Protein AF-A0AAU5D066-F1 (afdb_monomer_lite)

Structure (mmCIF, N/CA/C/O backbone):
data_AF-A0AAU5D066-F1
#
_entry.id   AF-A0AAU5D066-F1
#
loop_
_atom_site.group_PDB
_atom_site.id
_atom_site.type_symbol
_atom_site.label_atom_id
_atom_site.label_alt_id
_atom_site.label_comp_id
_atom_site.label_asym_id
_atom_site.label_entity_id
_atom_site.label_seq_id
_atom_site.pdbx_PDB_ins_code
_atom_site.Cartn_x
_atom_site.Cartn_y
_atom_site.Cartn_z
_atom_site.occupancy
_atom_site.B_iso_or_equiv
_atom_site.auth_seq_id
_atom_site.auth_comp_id
_atom_site.auth_asym_id
_atom_site.auth_atom_id
_atom_site.pdbx_PDB_model_num
ATOM 1 N N . MET A 1 1 ? -8.567 -34.741 29.261 1.00 37.69 1 MET A N 1
ATOM 2 C CA . MET A 1 1 ? -8.445 -34.291 27.858 1.00 37.69 1 MET A CA 1
ATOM 3 C C . MET A 1 1 ? -8.739 -32.804 27.837 1.00 37.69 1 MET A C 1
ATOM 5 O O . MET A 1 1 ? -9.887 -32.439 28.047 1.00 37.69 1 MET A O 1
ATOM 9 N N . SER A 1 2 ? -7.705 -31.968 27.709 1.00 43.75 2 SER A N 1
ATOM 10 C CA . SER A 1 2 ? -7.874 -30.521 27.522 1.00 43.75 2 SER A CA 1
ATOM 11 C C . SER A 1 2 ? -8.348 -30.250 26.095 1.00 43.75 2 SER A C 1
ATOM 13 O O . SER A 1 2 ? -7.763 -30.825 2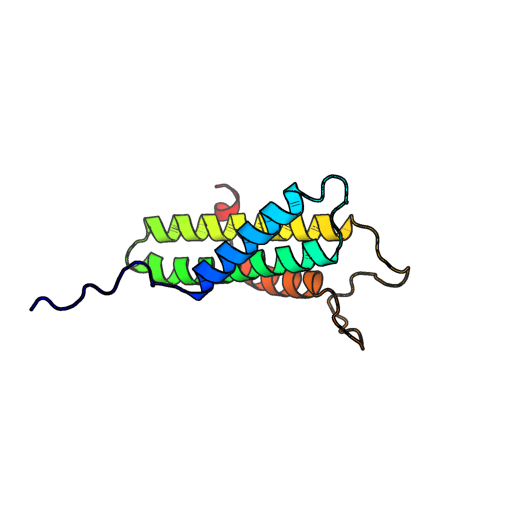5.175 1.00 43.75 2 SER A O 1
ATOM 15 N N . PRO A 1 3 ? -9.380 -29.421 25.888 1.00 56.09 3 PRO A N 1
ATOM 16 C CA . PRO A 1 3 ? -9.734 -28.946 24.564 1.00 56.09 3 PRO A CA 1
ATOM 17 C C . PRO A 1 3 ? -8.839 -27.751 24.187 1.00 56.09 3 PRO A C 1
ATOM 19 O O . PRO A 1 3 ? -8.488 -26.944 25.044 1.00 56.09 3 PRO A O 1
ATOM 22 N N . ASP A 1 4 ? -8.500 -27.664 22.903 1.00 52.06 4 ASP A N 1
ATOM 23 C CA . ASP A 1 4 ? -7.893 -26.516 22.212 1.00 52.06 4 ASP A CA 1
ATOM 24 C C . ASP A 1 4 ? -6.415 -26.178 22.463 1.00 52.06 4 ASP A C 1
ATOM 26 O O . ASP A 1 4 ? -6.054 -25.072 22.854 1.00 52.06 4 ASP A O 1
ATOM 30 N N . GLU A 1 5 ? -5.525 -27.071 22.025 1.00 49.53 5 GLU A N 1
ATOM 31 C CA . GLU A 1 5 ? -4.318 -26.631 21.308 1.00 49.53 5 GLU A CA 1
ATOM 32 C C . GLU A 1 5 ? -4.593 -26.675 19.799 1.00 49.53 5 GLU A C 1
ATOM 34 O O . GLU A 1 5 ? -4.077 -27.512 19.059 1.00 49.53 5 GLU A O 1
ATOM 39 N N . HIS A 1 6 ? -5.421 -25.752 19.306 1.00 52.94 6 HIS A N 1
ATOM 40 C CA . HIS A 1 6 ? -5.261 -25.345 17.915 1.00 52.94 6 HIS A CA 1
ATOM 41 C C . HIS A 1 6 ? -3.895 -24.660 17.826 1.00 52.94 6 HIS A C 1
ATOM 43 O O . HIS A 1 6 ? -3.671 -23.692 18.560 1.00 52.94 6 HIS A O 1
ATOM 49 N N . PRO A 1 7 ? -2.955 -25.118 16.979 1.00 50.47 7 PRO A N 1
ATOM 50 C CA . PRO A 1 7 ? -1.688 -24.429 16.859 1.00 50.47 7 PRO A CA 1
ATOM 51 C C . PRO A 1 7 ? -1.993 -23.001 16.393 1.00 50.47 7 PRO A C 1
ATOM 53 O O . PRO A 1 7 ? -2.419 -22.774 15.262 1.00 50.47 7 PRO A O 1
ATOM 56 N N . VAL A 1 8 ? -1.736 -22.020 17.264 1.00 56.62 8 VAL A N 1
ATOM 57 C CA . VAL A 1 8 ? -1.745 -20.572 16.959 1.00 56.62 8 VAL A CA 1
ATOM 58 C C . VAL A 1 8 ? -0.954 -20.282 15.670 1.00 56.62 8 VAL A C 1
ATOM 60 O O . VAL A 1 8 ? -1.216 -19.319 14.951 1.00 56.62 8 VAL A O 1
ATOM 63 N N . GLY A 1 9 ? -0.031 -21.188 15.333 1.00 54.41 9 GLY A N 1
ATOM 64 C CA . GLY A 1 9 ? 0.694 -21.274 14.078 1.00 54.41 9 GLY A CA 1
ATOM 65 C C . GLY A 1 9 ? -0.136 -21.456 12.804 1.00 54.41 9 GLY A C 1
ATOM 66 O O . GLY A 1 9 ? 0.495 -21.478 11.756 1.00 54.41 9 GLY A O 1
ATOM 67 N N . ASP A 1 10 ? -1.476 -21.524 12.821 1.00 65.94 10 ASP A N 1
ATOM 68 C CA . ASP A 1 10 ? -2.302 -21.545 11.594 1.00 65.94 10 ASP A CA 1
ATOM 69 C C . ASP A 1 10 ? -3.393 -20.465 11.484 1.00 65.94 10 ASP A C 1
ATOM 71 O O . ASP A 1 10 ? -4.182 -20.446 10.540 1.00 65.94 10 ASP A O 1
ATOM 75 N N . ALA A 1 11 ? -3.399 -19.477 12.380 1.00 73.62 11 ALA A N 1
ATOM 76 C CA . ALA A 1 11 ? -4.220 -18.292 12.164 1.00 73.62 11 ALA A CA 1
ATOM 77 C C . ALA A 1 11 ? -3.689 -17.517 10.936 1.00 73.62 11 ALA A C 1
ATOM 79 O O . ALA A 1 11 ? -2.531 -17.097 10.898 1.00 73.62 11 ALA A O 1
ATOM 80 N N . HIS A 1 12 ? -4.543 -17.315 9.928 1.00 88.69 12 HIS A N 1
ATOM 81 C CA . HIS A 1 12 ? -4.287 -16.514 8.715 1.00 88.69 12 HIS A CA 1
ATOM 82 C C . HIS A 1 12 ? -3.337 -17.138 7.660 1.00 88.69 12 HIS A C 1
ATOM 84 O O . HIS A 1 12 ? -2.344 -16.508 7.265 1.00 88.69 12 HIS A O 1
ATOM 90 N N . PRO A 1 13 ? -3.661 -18.323 7.105 1.00 92.06 13 PRO A N 1
ATOM 91 C CA . PRO A 1 13 ? -2.810 -19.020 6.132 1.00 92.06 13 PRO A CA 1
ATOM 92 C C . PRO A 1 13 ? -2.510 -18.179 4.879 1.00 92.06 13 PRO A C 1
ATOM 94 O O . PRO A 1 13 ? -1.381 -18.174 4.389 1.00 92.06 13 PRO A O 1
ATOM 97 N N . TYR A 1 14 ? -3.472 -17.381 4.403 1.00 92.06 14 TYR A N 1
ATOM 98 C CA . TYR A 1 14 ? -3.280 -16.520 3.230 1.00 92.06 14 TYR A CA 1
ATOM 99 C C . TYR A 1 14 ? -2.335 -15.334 3.481 1.00 92.06 14 TYR A C 1
ATOM 101 O O . TYR A 1 14 ? -1.549 -14.991 2.599 1.00 92.06 14 TYR A O 1
ATOM 109 N N . LEU A 1 15 ? -2.330 -14.741 4.684 1.00 92.81 15 LEU A N 1
ATOM 110 C CA . LEU A 1 15 ? -1.362 -13.685 5.029 1.00 92.81 15 LEU A CA 1
ATOM 111 C C . LEU A 1 15 ? 0.060 -14.245 5.115 1.00 92.81 15 LEU A C 1
ATOM 113 O O . LEU A 1 15 ? 1.022 -13.609 4.673 1.00 92.81 15 LEU A O 1
ATOM 117 N N . ARG A 1 16 ? 0.196 -15.469 5.635 1.00 91.75 16 ARG A N 1
ATOM 118 C CA . ARG A 1 16 ? 1.475 -16.183 5.662 1.00 91.75 16 ARG A CA 1
ATOM 119 C C . ARG A 1 16 ? 1.965 -16.498 4.254 1.00 91.75 16 ARG A C 1
ATOM 121 O O . ARG A 1 16 ? 3.132 -16.245 3.962 1.00 91.75 16 ARG A O 1
ATOM 128 N N . ALA A 1 17 ? 1.085 -16.993 3.386 1.00 93.75 17 ALA A N 1
ATOM 129 C CA . ALA A 1 17 ? 1.411 -17.276 1.993 1.00 93.75 17 ALA A CA 1
ATOM 130 C C . ALA A 1 17 ? 1.863 -16.008 1.246 1.00 93.75 17 ALA A C 1
ATOM 132 O O . ALA A 1 17 ? 2.919 -16.023 0.614 1.00 93.75 17 ALA A O 1
ATOM 133 N N . ALA A 1 18 ? 1.144 -14.889 1.398 1.00 93.56 18 ALA A N 1
ATOM 134 C CA . ALA A 1 18 ? 1.540 -13.601 0.823 1.00 93.56 18 ALA A CA 1
ATOM 135 C C . ALA A 1 18 ? 2.925 -13.148 1.325 1.00 93.56 18 ALA A C 1
ATOM 137 O O . ALA A 1 18 ? 3.795 -12.783 0.533 1.00 93.56 18 ALA A O 1
ATOM 138 N N . THR A 1 19 ? 3.174 -13.259 2.635 1.00 94.50 19 THR A N 1
ATOM 139 C CA . THR A 1 19 ? 4.479 -12.939 3.242 1.00 94.50 19 THR A CA 1
ATOM 140 C C . THR A 1 19 ? 5.598 -13.840 2.707 1.00 94.50 19 THR A C 1
ATOM 142 O O . THR A 1 19 ? 6.710 -13.373 2.453 1.00 94.50 19 THR A O 1
ATOM 145 N N . ALA A 1 20 ? 5.325 -15.134 2.520 1.00 95.31 20 ALA A N 1
ATOM 146 C CA . ALA A 1 20 ? 6.280 -16.080 1.951 1.00 95.31 20 ALA A CA 1
ATOM 147 C C . ALA A 1 20 ? 6.607 -15.749 0.485 1.00 95.31 20 ALA A C 1
ATOM 149 O O . ALA A 1 20 ? 7.783 -15.765 0.115 1.00 95.31 20 ALA A O 1
ATOM 150 N N . GLY A 1 21 ? 5.596 -15.385 -0.313 1.00 94.69 21 GLY A N 1
ATOM 151 C CA . GLY A 1 21 ? 5.758 -14.930 -1.695 1.00 94.69 21 GLY A CA 1
ATOM 152 C C . GLY A 1 21 ? 6.640 -13.685 -1.795 1.00 94.69 21 GLY A C 1
ATOM 153 O O . GLY A 1 21 ? 7.626 -13.696 -2.532 1.00 94.69 21 GLY A O 1
ATOM 154 N N . LEU A 1 22 ? 6.370 -12.664 -0.972 1.00 94.50 22 LEU A N 1
ATOM 155 C CA . LEU A 1 22 ? 7.199 -11.454 -0.900 1.00 94.50 22 LEU A CA 1
ATOM 156 C C . LEU A 1 22 ? 8.654 -11.787 -0.542 1.00 94.50 22 LEU A C 1
ATOM 158 O O . LEU A 1 22 ? 9.566 -11.386 -1.257 1.00 94.50 22 LEU A O 1
ATOM 162 N N . ARG A 1 23 ? 8.887 -12.592 0.505 1.00 95.12 23 ARG A N 1
ATOM 163 C CA . ARG A 1 23 ? 10.246 -13.013 0.906 1.00 95.12 23 ARG A CA 1
ATOM 164 C C . ARG A 1 23 ? 10.976 -13.772 -0.198 1.00 95.12 23 ARG A C 1
ATOM 166 O O . ARG A 1 23 ? 12.182 -13.606 -0.374 1.00 95.12 23 ARG A O 1
ATOM 173 N N . HIS A 1 24 ? 10.276 -14.654 -0.906 1.00 94.69 24 HIS A N 1
ATOM 174 C CA . HIS A 1 24 ? 10.856 -15.386 -2.024 1.00 94.69 24 HIS A CA 1
ATOM 175 C C . HIS A 1 24 ? 11.253 -14.436 -3.159 1.00 94.69 24 HIS A C 1
ATOM 177 O O . HIS A 1 24 ? 12.397 -14.488 -3.609 1.00 94.69 24 HIS A O 1
ATOM 183 N N . HIS A 1 25 ? 10.368 -13.510 -3.533 1.00 92.50 25 HIS A N 1
ATOM 184 C CA . HIS A 1 25 ? 10.641 -12.513 -4.567 1.00 92.50 25 HIS A CA 1
ATOM 185 C C . HIS A 1 25 ? 11.798 -11.575 -4.195 1.00 92.50 25 HIS A C 1
ATOM 187 O O . HIS A 1 25 ? 12.701 -11.373 -5.002 1.00 92.50 25 HIS A O 1
ATOM 193 N N . THR A 1 26 ? 11.859 -11.087 -2.951 1.00 92.06 26 THR A N 1
ATOM 194 C CA . THR A 1 26 ? 12.985 -10.272 -2.455 1.00 92.06 26 THR A CA 1
ATOM 195 C C . THR A 1 26 ? 14.325 -11.002 -2.576 1.00 92.06 26 THR A C 1
ATOM 197 O O . THR A 1 26 ? 15.319 -10.395 -2.972 1.00 92.06 26 THR A O 1
ATOM 200 N N . ARG A 1 27 ? 14.366 -12.312 -2.292 1.00 92.50 27 ARG A N 1
ATOM 201 C CA . ARG A 1 27 ? 15.586 -13.119 -2.477 1.00 92.50 27 ARG A CA 1
ATOM 202 C C . ARG A 1 27 ? 15.979 -13.239 -3.948 1.00 92.50 27 ARG A C 1
ATOM 204 O O . ARG A 1 27 ? 17.156 -13.102 -4.257 1.00 92.50 27 ARG A O 1
ATOM 211 N N . ILE A 1 28 ? 15.015 -13.444 -4.848 1.00 90.19 28 ILE A N 1
ATOM 212 C CA . ILE A 1 28 ? 15.282 -13.471 -6.295 1.00 90.19 28 ILE A CA 1
ATOM 213 C C . ILE A 1 28 ? 15.848 -12.124 -6.760 1.00 90.19 28 ILE A C 1
ATOM 215 O O . ILE A 1 28 ? 16.838 -12.103 -7.489 1.00 90.19 28 ILE A O 1
ATOM 219 N N . LEU A 1 29 ? 15.278 -11.003 -6.307 1.00 88.44 29 LEU A N 1
ATOM 220 C CA . LEU A 1 29 ? 15.780 -9.669 -6.653 1.00 88.44 29 LEU A CA 1
ATOM 221 C C . LEU A 1 29 ? 17.233 -9.462 -6.219 1.00 88.44 29 LEU A C 1
ATOM 223 O O . LEU A 1 29 ? 18.022 -8.953 -7.008 1.00 88.44 29 LEU A O 1
ATOM 227 N N . ALA A 1 30 ? 17.611 -9.927 -5.025 1.00 85.19 30 ALA A N 1
ATOM 228 C CA . ALA A 1 30 ? 18.994 -9.847 -4.552 1.00 85.19 30 ALA A CA 1
ATOM 229 C C . ALA A 1 30 ? 19.986 -10.599 -5.463 1.00 85.19 30 ALA A C 1
ATOM 231 O O . ALA A 1 30 ? 21.141 -10.200 -5.577 1.00 85.19 30 ALA A O 1
ATOM 232 N N . THR A 1 31 ? 19.535 -11.663 -6.137 1.00 84.81 31 THR A N 1
ATOM 233 C CA . THR A 1 31 ? 20.364 -12.442 -7.076 1.00 84.81 31 THR A CA 1
ATOM 234 C C . THR A 1 31 ? 20.398 -11.877 -8.500 1.00 84.81 31 THR A C 1
ATOM 236 O O . THR A 1 31 ? 21.313 -12.194 -9.253 1.00 84.81 31 THR A O 1
ATOM 239 N N . ARG A 1 32 ? 19.442 -11.018 -8.881 1.00 79.56 32 ARG A N 1
ATOM 240 C CA . ARG A 1 32 ? 19.337 -10.395 -10.218 1.00 79.56 32 ARG A CA 1
ATOM 241 C C . ARG A 1 32 ? 20.022 -9.024 -10.284 1.00 79.56 32 ARG A C 1
ATOM 243 O O . ARG A 1 32 ? 19.494 -8.089 -10.885 1.00 79.56 32 ARG A O 1
ATOM 250 N N . ALA A 1 33 ? 21.174 -8.887 -9.628 1.00 68.00 33 ALA A N 1
ATOM 251 C CA . ALA A 1 33 ? 21.877 -7.613 -9.506 1.00 68.00 33 ALA A CA 1
ATOM 252 C C . ALA A 1 33 ? 22.079 -6.938 -10.880 1.00 68.00 33 ALA A C 1
ATOM 254 O O . ALA A 1 33 ? 22.627 -7.539 -11.800 1.00 68.00 33 ALA A O 1
ATOM 255 N N . GLY A 1 34 ? 21.630 -5.683 -11.002 1.00 69.50 34 GLY A N 1
ATOM 256 C CA . GLY A 1 34 ? 21.867 -4.831 -12.175 1.00 69.50 34 GLY A CA 1
ATOM 257 C C . GLY A 1 34 ? 20.668 -4.589 -13.096 1.00 69.50 34 GLY A C 1
ATOM 258 O O . GLY A 1 34 ? 20.762 -3.724 -13.964 1.00 69.50 34 GLY A O 1
ATOM 259 N N . GLN A 1 35 ? 19.538 -5.281 -12.915 1.00 74.25 35 GLN A N 1
ATOM 260 C CA . GLN A 1 35 ? 18.351 -5.053 -13.746 1.00 74.25 35 GLN A CA 1
ATOM 261 C C . GLN A 1 35 ? 17.438 -3.979 -13.118 1.00 74.25 35 GLN A C 1
ATOM 263 O O . GLN A 1 35 ? 16.998 -4.158 -11.979 1.00 74.25 35 GLN A O 1
ATOM 268 N N . PRO A 1 36 ? 17.162 -2.853 -13.806 1.00 79.00 36 PRO A N 1
ATOM 269 C CA . PRO A 1 36 ? 16.288 -1.811 -13.276 1.00 79.00 36 PRO A CA 1
ATOM 270 C C . PRO A 1 36 ? 14.850 -2.321 -13.125 1.00 79.00 36 PRO A C 1
ATOM 272 O O . PRO A 1 36 ? 14.386 -3.158 -13.899 1.00 79.00 36 PRO A O 1
ATOM 275 N N . THR A 1 37 ? 14.137 -1.806 -12.122 1.00 84.62 37 THR A N 1
ATOM 276 C CA . THR A 1 37 ? 12.715 -2.102 -11.906 1.00 84.62 37 THR A CA 1
ATOM 277 C C . THR A 1 37 ? 11.885 -1.660 -13.111 1.00 84.62 37 THR A C 1
ATOM 279 O O . THR A 1 37 ? 12.096 -0.571 -13.643 1.00 84.62 37 THR A O 1
ATOM 282 N N . ASP A 1 38 ? 10.913 -2.480 -13.510 1.00 86.94 38 ASP A N 1
ATOM 283 C CA . ASP A 1 38 ? 9.971 -2.165 -14.580 1.00 86.94 38 ASP A CA 1
ATOM 284 C C . ASP A 1 38 ? 8.588 -1.746 -14.046 1.00 86.94 38 ASP A C 1
ATOM 286 O O . ASP A 1 38 ? 8.260 -1.852 -12.858 1.00 86.94 38 ASP A O 1
ATOM 290 N N . ARG A 1 39 ? 7.751 -1.247 -14.960 1.00 89.88 39 ARG A N 1
ATOM 291 C CA . ARG A 1 39 ? 6.383 -0.810 -14.657 1.00 89.88 39 ARG A CA 1
ATOM 292 C C . ARG A 1 39 ? 5.491 -1.944 -14.132 1.00 89.88 39 ARG A C 1
ATOM 294 O O . ARG A 1 39 ? 4.635 -1.688 -13.289 1.00 89.88 39 ARG A O 1
ATOM 301 N N . HIS A 1 40 ? 5.691 -3.184 -14.583 1.00 88.88 40 HIS A N 1
ATOM 302 C CA . HIS A 1 40 ? 4.891 -4.336 -14.149 1.00 88.88 40 HIS A CA 1
ATOM 303 C C . HIS A 1 40 ? 5.160 -4.691 -12.682 1.00 88.88 40 HIS A C 1
ATOM 305 O O . HIS A 1 40 ? 4.247 -4.994 -11.908 1.00 88.88 40 HIS A O 1
ATOM 311 N N . HIS A 1 41 ? 6.423 -4.610 -12.276 1.00 91.19 41 HIS A N 1
ATOM 312 C CA . HIS A 1 41 ? 6.837 -4.851 -10.908 1.00 91.19 41 HIS A CA 1
ATOM 313 C C . HIS A 1 41 ? 6.251 -3.796 -9.959 1.00 91.19 41 HIS A C 1
ATOM 315 O O . HIS A 1 41 ? 5.728 -4.159 -8.903 1.00 91.19 41 HIS A O 1
ATOM 321 N N . LEU A 1 42 ? 6.248 -2.515 -10.350 1.00 93.81 42 LEU A N 1
ATOM 322 C CA . LEU A 1 42 ? 5.604 -1.460 -9.557 1.00 93.81 42 LEU A CA 1
ATOM 323 C C . LEU A 1 42 ? 4.074 -1.594 -9.508 1.00 93.81 42 LEU A C 1
ATOM 325 O O . LEU A 1 42 ? 3.497 -1.368 -8.446 1.00 93.81 42 LEU A O 1
ATOM 329 N N . ASP A 1 43 ? 3.413 -2.025 -10.591 1.00 93.12 43 ASP A N 1
ATOM 330 C CA . ASP A 1 43 ? 1.968 -2.309 -10.565 1.00 93.12 43 ASP A CA 1
ATOM 331 C C . ASP A 1 43 ? 1.627 -3.441 -9.583 1.00 93.12 43 ASP A C 1
ATOM 333 O O . ASP A 1 43 ? 0.736 -3.296 -8.741 1.00 93.12 43 ASP A O 1
ATOM 337 N N . THR A 1 44 ? 2.390 -4.537 -9.624 1.00 93.56 44 THR A N 1
ATOM 338 C CA . THR A 1 44 ? 2.216 -5.677 -8.707 1.00 93.56 44 THR A CA 1
ATOM 339 C C . THR A 1 44 ? 2.456 -5.264 -7.252 1.00 93.56 44 THR A C 1
ATOM 341 O O . THR A 1 44 ? 1.664 -5.592 -6.367 1.00 93.56 44 THR A O 1
ATOM 344 N N . LEU A 1 45 ? 3.523 -4.503 -6.985 1.00 95.12 45 LEU A N 1
ATOM 345 C CA . LEU A 1 45 ? 3.820 -4.015 -5.638 1.00 95.12 45 LEU A CA 1
ATOM 346 C C . LEU A 1 45 ? 2.720 -3.076 -5.127 1.00 95.12 45 LEU A C 1
ATOM 348 O O . LEU A 1 45 ? 2.272 -3.215 -3.988 1.00 95.12 45 LEU A O 1
ATOM 352 N N . HIS A 1 46 ? 2.237 -2.160 -5.968 1.00 96.88 46 HIS A N 1
ATOM 353 C CA . HIS A 1 46 ? 1.131 -1.281 -5.606 1.00 96.88 46 HIS A CA 1
ATOM 354 C C . HIS A 1 46 ? -0.144 -2.069 -5.286 1.00 96.88 46 HIS A C 1
ATOM 356 O O . HIS A 1 46 ? -0.877 -1.669 -4.385 1.00 96.88 46 HIS A O 1
ATOM 362 N N . ALA A 1 47 ? -0.424 -3.180 -5.981 1.00 95.31 47 ALA A N 1
ATOM 363 C CA . ALA A 1 47 ? -1.568 -4.040 -5.665 1.00 95.31 47 ALA A CA 1
ATOM 364 C C . ALA A 1 47 ? -1.492 -4.540 -4.215 1.00 95.31 47 ALA A C 1
ATOM 366 O O . ALA A 1 47 ? -2.419 -4.313 -3.434 1.00 95.31 47 ALA A O 1
ATOM 367 N N . HIS A 1 48 ? -0.337 -5.091 -3.823 1.00 96.19 48 HIS A N 1
ATOM 368 C CA . HIS A 1 48 ? -0.090 -5.539 -2.451 1.00 96.19 48 HIS A CA 1
ATOM 369 C C . HIS A 1 48 ? -0.246 -4.416 -1.422 1.00 96.19 48 HIS A C 1
ATOM 371 O O . HIS A 1 48 ? -0.879 -4.623 -0.386 1.00 96.19 48 HIS A O 1
ATOM 377 N N . LEU A 1 49 ? 0.299 -3.228 -1.699 1.00 96.94 49 LEU A N 1
ATOM 378 C CA . LEU A 1 49 ? 0.186 -2.085 -0.790 1.00 96.94 49 LEU A CA 1
ATOM 379 C C . LEU A 1 49 ? -1.274 -1.651 -0.611 1.00 96.94 49 LEU A C 1
ATOM 381 O O . LEU A 1 49 ? -1.706 -1.425 0.519 1.00 96.94 49 LEU A O 1
ATOM 385 N N . THR A 1 50 ? -2.061 -1.598 -1.689 1.00 95.94 50 THR A N 1
ATOM 386 C CA . THR A 1 50 ? -3.483 -1.232 -1.597 1.00 95.94 50 THR A CA 1
ATOM 387 C C . THR A 1 50 ? -4.343 -2.290 -0.910 1.00 95.94 50 THR A C 1
ATOM 389 O O . THR A 1 50 ? -5.277 -1.932 -0.191 1.00 95.94 50 THR A O 1
ATOM 392 N N . ASP A 1 51 ? -4.028 -3.577 -1.062 1.00 96.00 51 ASP A N 1
ATOM 393 C CA . ASP A 1 51 ? -4.744 -4.644 -0.355 1.00 96.00 51 ASP A CA 1
ATOM 394 C C . ASP A 1 51 ? -4.417 -4.642 1.142 1.00 96.00 51 ASP A C 1
ATOM 396 O O . ASP A 1 51 ? -5.322 -4.721 1.977 1.00 96.00 51 ASP A O 1
ATOM 400 N N . LEU A 1 52 ? -3.142 -4.455 1.499 1.00 95.94 52 LEU A N 1
ATOM 401 C CA . LEU A 1 52 ? -2.722 -4.284 2.892 1.00 95.94 52 LEU A CA 1
ATOM 402 C C . LEU A 1 52 ? -3.327 -3.018 3.518 1.00 95.94 52 LEU A C 1
ATOM 404 O O . LEU A 1 52 ? -3.728 -3.045 4.680 1.00 95.94 52 LEU A O 1
ATOM 408 N N . HIS A 1 53 ? -3.460 -1.935 2.749 1.00 95.56 53 HIS A N 1
ATOM 409 C CA . HIS A 1 53 ? -4.133 -0.712 3.186 1.00 95.56 53 HIS A CA 1
ATOM 410 C C . HIS A 1 53 ? -5.590 -1.002 3.548 1.00 95.56 53 HIS A C 1
ATOM 412 O O . HIS A 1 53 ? -6.022 -0.715 4.662 1.00 95.56 53 HIS A O 1
ATOM 418 N N . ARG A 1 54 ? -6.337 -1.681 2.672 1.00 94.56 54 ARG A N 1
ATOM 419 C CA . ARG A 1 54 ? -7.727 -2.080 2.961 1.00 94.56 54 ARG A CA 1
ATOM 420 C C . ARG A 1 54 ? -7.833 -3.021 4.163 1.00 94.56 54 ARG A C 1
ATOM 422 O O . ARG A 1 54 ? -8.795 -2.924 4.922 1.00 94.56 54 ARG A O 1
ATOM 429 N N . LEU A 1 55 ? -6.869 -3.923 4.344 1.00 95.69 55 LEU A N 1
ATOM 430 C CA . LEU A 1 55 ? -6.824 -4.806 5.509 1.00 95.69 55 LEU A CA 1
ATOM 431 C C . LEU A 1 55 ? -6.632 -4.012 6.809 1.00 95.69 55 LEU A C 1
ATOM 433 O O . LEU A 1 55 ? -7.370 -4.240 7.767 1.00 95.69 55 LEU A O 1
ATOM 437 N N . LEU A 1 56 ? -5.679 -3.075 6.843 1.00 95.31 56 LEU A N 1
ATOM 438 C CA . LEU A 1 56 ? -5.414 -2.248 8.025 1.00 95.31 56 LEU A CA 1
ATOM 439 C C . LEU A 1 56 ? -6.611 -1.379 8.409 1.00 95.31 56 LEU A C 1
ATOM 441 O O . LEU A 1 56 ? -6.907 -1.282 9.596 1.00 95.31 56 LEU A O 1
ATOM 445 N N . ASP A 1 57 ? -7.329 -0.821 7.430 1.00 94.06 57 ASP A N 1
ATOM 446 C CA . ASP A 1 57 ? -8.573 -0.073 7.659 1.00 94.06 57 ASP A CA 1
ATOM 447 C C . ASP A 1 57 ? -9.591 -0.925 8.433 1.00 94.06 57 ASP A C 1
ATOM 449 O O . ASP A 1 57 ? -10.078 -0.551 9.497 1.00 94.06 57 ASP A O 1
ATOM 453 N N . GLN A 1 58 ? -9.843 -2.147 7.954 1.00 95.38 58 GLN A N 1
ATOM 454 C CA . GLN A 1 58 ? -10.782 -3.056 8.610 1.00 95.38 58 GLN A CA 1
ATOM 455 C C . GLN A 1 58 ? -10.313 -3.493 10.001 1.00 95.38 58 GLN A C 1
ATOM 457 O O . GLN A 1 58 ? -11.134 -3.658 10.905 1.00 95.38 58 GLN A O 1
ATOM 462 N N . LEU A 1 59 ? -9.009 -3.718 10.184 1.00 95.81 59 LEU A N 1
ATOM 463 C CA . LEU A 1 59 ? -8.453 -4.072 11.489 1.00 95.81 59 LEU A CA 1
ATOM 464 C C . LEU A 1 59 ? -8.555 -2.905 12.473 1.00 95.81 59 LEU A C 1
ATOM 466 O O . LEU A 1 59 ? -8.889 -3.139 13.635 1.00 95.81 59 LEU A O 1
ATOM 470 N N . ALA A 1 60 ? -8.315 -1.671 12.025 1.00 94.56 60 ALA A N 1
ATOM 471 C CA . ALA A 1 60 ? -8.465 -0.477 12.847 1.00 94.56 60 ALA A CA 1
ATOM 472 C C . ALA A 1 60 ? -9.910 -0.338 13.342 1.00 94.56 60 ALA A C 1
ATOM 474 O O . ALA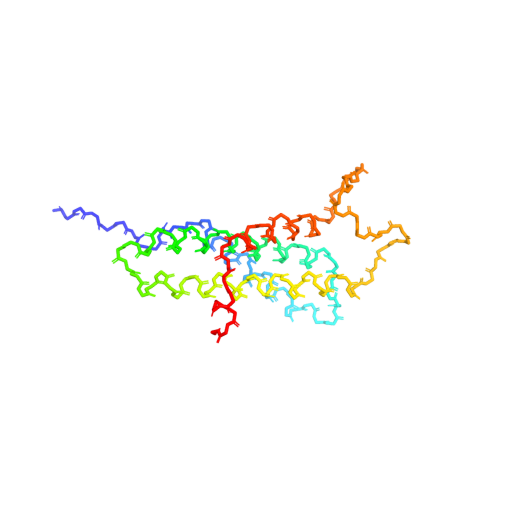 A 1 60 ? -10.118 -0.208 14.551 1.00 94.56 60 ALA A O 1
ATOM 475 N N . GLU A 1 61 ? -10.897 -0.473 12.450 1.00 94.38 61 GLU A N 1
ATOM 476 C CA . GLU A 1 61 ? -12.311 -0.345 12.827 1.00 94.38 61 GLU A CA 1
ATOM 477 C C . GLU A 1 61 ? -12.797 -1.455 13.756 1.00 94.38 61 GLU A C 1
ATOM 479 O O . GLU A 1 61 ? -13.550 -1.190 14.691 1.00 94.38 61 GLU A O 1
ATOM 484 N N . ARG A 1 62 ? -12.330 -2.694 13.567 1.00 96.50 62 ARG A N 1
ATOM 485 C CA . ARG A 1 62 ? -12.672 -3.800 14.478 1.00 96.50 62 ARG A CA 1
ATOM 486 C C . ARG A 1 62 ? -11.985 -3.675 15.838 1.00 96.50 62 ARG A C 1
ATOM 488 O O . ARG A 1 62 ? -12.548 -4.081 16.844 1.00 96.50 62 ARG A O 1
ATOM 495 N N . THR A 1 63 ? -10.771 -3.126 15.878 1.00 95.94 63 THR A N 1
ATOM 496 C CA . THR A 1 63 ? -9.965 -3.057 17.108 1.00 95.94 63 THR A CA 1
ATOM 497 C C . THR A 1 63 ? -10.345 -1.865 17.981 1.00 95.94 63 THR A C 1
ATOM 499 O O . THR A 1 63 ? -10.288 -1.956 19.205 1.00 95.94 63 THR A O 1
ATOM 502 N N . ARG A 1 64 ? -10.717 -0.731 17.378 1.00 93.25 64 ARG A N 1
ATOM 503 C CA . ARG A 1 64 ? -10.903 0.542 18.088 1.00 93.25 64 ARG A CA 1
ATOM 504 C C . ARG A 1 64 ? -11.962 0.516 19.204 1.00 93.25 64 ARG A C 1
ATOM 506 O O . ARG 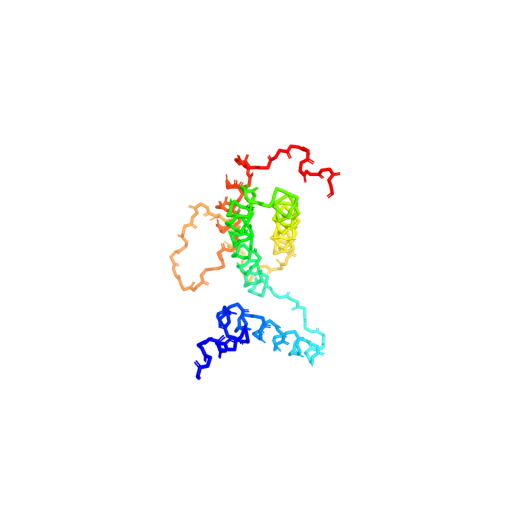A 1 64 ? -11.662 1.122 20.233 1.00 93.25 64 ARG A O 1
ATOM 513 N N . PRO A 1 65 ? -13.136 -0.139 19.068 1.00 95.88 65 PRO A N 1
ATOM 514 C CA . PRO A 1 65 ? -14.155 -0.144 20.122 1.00 95.88 65 PRO A CA 1
ATOM 515 C C . PRO A 1 65 ? -13.664 -0.766 21.433 1.00 95.88 65 PRO A C 1
ATOM 517 O O . PRO A 1 65 ? -13.911 -0.221 22.504 1.00 95.88 65 PRO A O 1
ATOM 520 N N . GLU A 1 66 ? -12.924 -1.873 21.347 1.00 96.94 66 GLU A N 1
ATOM 521 C CA . GLU A 1 66 ? -12.422 -2.601 22.519 1.00 96.94 66 GLU A CA 1
ATOM 522 C C . GLU A 1 66 ? -11.033 -2.124 22.959 1.00 96.94 66 GLU A C 1
ATOM 524 O O . GLU A 1 66 ? -10.695 -2.152 24.142 1.00 96.94 66 GLU A O 1
ATOM 529 N N . ARG A 1 67 ? -10.198 -1.692 22.006 1.00 96.56 67 ARG A N 1
ATOM 530 C CA . ARG A 1 67 ? -8.800 -1.294 22.232 1.00 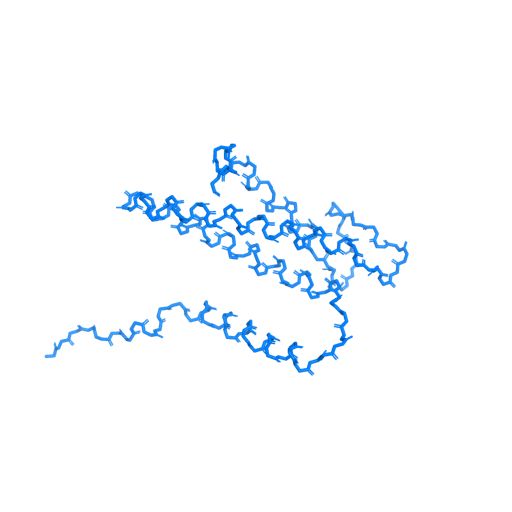96.56 67 ARG A CA 1
ATOM 531 C C . ARG A 1 67 ? -8.480 0.018 21.503 1.00 96.56 67 ARG A C 1
ATOM 533 O O . ARG A 1 67 ? -7.779 0.012 20.485 1.00 96.56 67 ARG A O 1
ATOM 540 N N . PRO A 1 68 ? -8.923 1.176 22.031 1.00 93.75 68 PRO A N 1
ATOM 541 C CA . PRO A 1 68 ? -8.815 2.458 21.332 1.00 93.75 68 PRO A CA 1
ATOM 542 C C . PRO A 1 68 ? -7.382 2.878 20.989 1.00 93.75 68 PRO A C 1
ATOM 544 O O . PRO A 1 68 ? -7.143 3.427 19.916 1.00 93.75 68 PRO A O 1
ATOM 547 N N . ALA A 1 69 ? -6.417 2.621 21.878 1.00 94.88 69 ALA A N 1
ATOM 548 C CA . ALA A 1 69 ? -5.012 2.952 21.633 1.00 94.88 69 ALA A CA 1
ATOM 549 C C . ALA A 1 69 ? -4.422 2.127 20.478 1.00 94.88 69 ALA A C 1
ATOM 551 O O . ALA A 1 69 ? -3.809 2.687 19.572 1.00 94.88 69 ALA A O 1
ATOM 552 N N . SER A 1 70 ? -4.678 0.816 20.459 1.00 96.38 70 SER A N 1
ATOM 553 C CA . SER A 1 70 ? -4.274 -0.061 19.356 1.00 96.38 70 SER A CA 1
ATOM 554 C C . SER A 1 70 ? -4.951 0.342 18.044 1.00 96.38 70 SER A C 1
ATOM 556 O O . SER A 1 70 ? -4.280 0.436 17.021 1.00 96.38 70 SER A O 1
ATOM 558 N N . GLY A 1 71 ? -6.249 0.664 18.080 1.00 94.94 71 GLY A N 1
ATOM 559 C CA . GLY A 1 71 ? -6.984 1.167 16.916 1.00 94.94 71 GLY A CA 1
ATOM 560 C C . GLY A 1 71 ? -6.376 2.444 16.325 1.00 94.94 71 GLY A C 1
ATOM 561 O O . GLY A 1 71 ? -6.255 2.550 15.107 1.00 94.94 71 GLY A O 1
ATOM 562 N N . ARG A 1 72 ? -5.910 3.381 17.166 1.00 93.25 72 ARG A N 1
ATOM 563 C CA . ARG A 1 72 ? -5.197 4.586 16.701 1.00 93.25 72 ARG A CA 1
ATOM 564 C C . ARG A 1 72 ? -3.883 4.251 16.000 1.00 93.25 72 ARG A C 1
ATOM 566 O O . ARG A 1 72 ? -3.645 4.763 14.915 1.00 93.25 72 ARG A O 1
ATOM 573 N N . HIS A 1 73 ? -3.066 3.358 16.560 1.00 95.81 73 HIS A N 1
ATOM 574 C CA . HIS A 1 73 ? -1.829 2.934 15.895 1.00 95.81 73 HIS A CA 1
ATOM 575 C C . HIS A 1 73 ? -2.089 2.241 14.551 1.00 95.81 73 HIS A C 1
ATOM 577 O O . HIS A 1 73 ? -1.342 2.464 13.599 1.00 95.81 73 HIS A O 1
ATOM 583 N N . LEU A 1 74 ? -3.156 1.442 14.444 1.00 96.12 74 LEU A N 1
ATOM 584 C CA . LEU A 1 74 ? -3.563 0.830 13.176 1.00 96.12 74 LEU A CA 1
ATOM 585 C C . LEU A 1 74 ? -4.020 1.879 12.152 1.00 96.12 74 LEU A C 1
ATOM 587 O O . LEU A 1 74 ? -3.646 1.779 10.986 1.00 96.12 74 LEU A O 1
ATOM 591 N N . ALA A 1 75 ? -4.747 2.915 12.581 1.00 92.06 75 ALA A N 1
ATOM 592 C CA . ALA A 1 75 ? -5.112 4.041 11.719 1.00 92.06 75 ALA A CA 1
ATOM 593 C C . ALA A 1 75 ? -3.875 4.827 11.238 1.00 92.06 75 ALA A C 1
ATOM 595 O O . ALA A 1 75 ? -3.766 5.147 10.056 1.00 92.06 75 ALA A O 1
ATOM 596 N N . THR A 1 76 ? -2.885 5.058 12.108 1.00 93.44 76 THR A N 1
ATOM 597 C CA . THR A 1 76 ? -1.598 5.650 11.704 1.00 93.44 76 THR A CA 1
ATOM 598 C C . THR A 1 76 ? -0.868 4.769 10.685 1.00 93.44 76 THR A C 1
ATOM 600 O O . THR A 1 76 ? -0.366 5.269 9.678 1.00 93.44 76 THR A O 1
ATOM 603 N N . ALA A 1 77 ? -0.824 3.450 10.908 1.00 95.81 77 ALA A N 1
ATOM 604 C CA . ALA A 1 77 ? -0.205 2.509 9.975 1.00 95.81 77 ALA A CA 1
ATOM 605 C C . ALA A 1 77 ? -0.914 2.503 8.609 1.00 95.81 77 ALA A C 1
ATOM 607 O O . ALA A 1 77 ? -0.246 2.488 7.577 1.00 95.81 77 ALA A O 1
ATOM 608 N N . HIS A 1 78 ? -2.247 2.575 8.601 1.00 94.75 78 HIS A N 1
ATOM 609 C CA . HIS A 1 78 ? -3.060 2.716 7.394 1.00 94.75 78 HIS A CA 1
ATOM 610 C C . HIS A 1 78 ? -2.671 3.966 6.585 1.00 94.75 78 HIS A C 1
ATOM 612 O O . HIS A 1 78 ? -2.383 3.852 5.393 1.00 94.75 78 HIS A O 1
ATOM 618 N N . THR A 1 79 ? -2.559 5.134 7.231 1.00 93.06 79 THR A N 1
ATOM 619 C CA . THR A 1 79 ? -2.128 6.382 6.569 1.00 93.06 79 THR A CA 1
ATOM 620 C C . THR A 1 79 ? -0.720 6.271 5.983 1.00 93.06 79 THR A C 1
ATOM 622 O O . THR A 1 79 ? -0.498 6.634 4.828 1.00 93.06 79 THR A O 1
ATOM 625 N N . ARG A 1 80 ? 0.237 5.716 6.735 1.00 95.38 80 ARG A N 1
ATOM 626 C CA . ARG A 1 80 ? 1.618 5.530 6.249 1.00 95.38 80 ARG A CA 1
ATOM 627 C C . ARG A 1 80 ? 1.690 4.564 5.071 1.00 95.38 80 ARG A C 1
ATOM 629 O O . ARG A 1 80 ? 2.477 4.759 4.148 1.00 95.38 80 ARG A O 1
ATOM 636 N N . LEU A 1 81 ? 0.845 3.537 5.069 1.00 96.00 81 LEU A N 1
ATOM 637 C CA . LEU A 1 81 ? 0.784 2.592 3.965 1.00 96.00 81 LEU A CA 1
ATOM 638 C C . LEU A 1 81 ? 0.183 3.218 2.701 1.00 96.00 81 LEU A C 1
ATOM 640 O O . LEU A 1 81 ? 0.640 2.913 1.600 1.00 96.00 81 LEU A O 1
ATOM 644 N N . TRP A 1 82 ? -0.778 4.136 2.849 1.00 95.56 82 TRP A N 1
ATOM 645 C CA . TRP A 1 82 ? -1.249 4.946 1.728 1.00 95.56 82 TRP A CA 1
ATOM 646 C C . TRP A 1 82 ? -0.128 5.800 1.131 1.00 95.56 82 TRP A C 1
ATOM 648 O O . TRP A 1 82 ? 0.071 5.776 -0.079 1.00 95.56 82 TRP A O 1
ATOM 658 N N . GLN A 1 83 ? 0.651 6.491 1.968 1.00 95.31 83 GLN A N 1
ATOM 659 C CA . GLN A 1 83 ? 1.794 7.293 1.510 1.00 95.31 83 GLN A CA 1
ATOM 660 C C . GLN A 1 83 ? 2.825 6.442 0.751 1.00 95.31 83 GLN A C 1
ATOM 662 O O . GLN A 1 83 ? 3.355 6.871 -0.272 1.00 95.31 83 GLN A O 1
ATOM 667 N N . ALA A 1 84 ? 3.077 5.209 1.204 1.00 97.62 84 ALA A N 1
ATOM 668 C CA . ALA A 1 84 ? 3.937 4.274 0.482 1.00 97.62 84 ALA A CA 1
ATOM 669 C C . ALA A 1 84 ? 3.353 3.881 -0.889 1.00 97.62 84 ALA A C 1
ATOM 671 O O . ALA A 1 84 ? 4.085 3.846 -1.878 1.00 97.62 84 ALA A 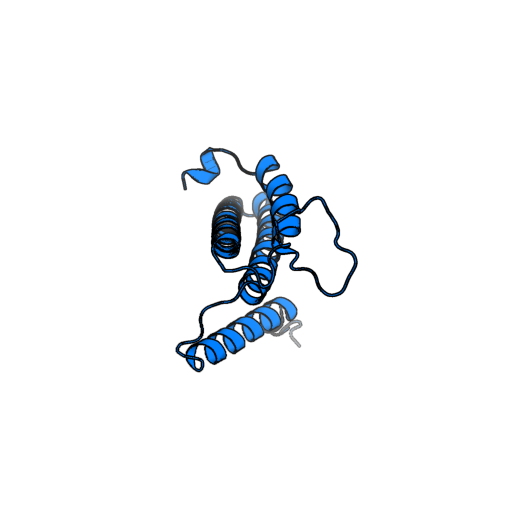O 1
ATOM 672 N N . ALA A 1 85 ? 2.045 3.608 -0.968 1.00 97.38 85 ALA A N 1
ATOM 673 C CA . ALA A 1 85 ? 1.370 3.298 -2.231 1.00 97.38 85 ALA A CA 1
ATOM 674 C C . ALA A 1 85 ? 1.407 4.483 -3.212 1.00 97.38 85 ALA A C 1
ATOM 676 O O . ALA A 1 85 ? 1.676 4.285 -4.396 1.00 97.38 85 ALA A O 1
ATOM 677 N N . ASP A 1 86 ? 1.199 5.704 -2.713 1.00 96.88 86 ASP A N 1
ATOM 678 C CA . ASP A 1 86 ? 1.293 6.946 -3.485 1.00 96.88 86 ASP A CA 1
ATOM 679 C C . ASP A 1 86 ? 2.701 7.162 -4.056 1.00 96.88 86 ASP A C 1
ATOM 681 O O . ASP A 1 86 ? 2.863 7.368 -5.258 1.00 96.88 86 ASP A O 1
ATOM 685 N N . ALA A 1 87 ? 3.742 6.981 -3.239 1.00 97.75 87 ALA A N 1
ATOM 686 C CA . ALA A 1 87 ? 5.127 7.076 -3.698 1.00 97.75 87 ALA A CA 1
ATOM 687 C C . ALA A 1 87 ? 5.474 6.018 -4.766 1.00 97.75 87 ALA A C 1
ATOM 689 O O . ALA A 1 87 ? 6.161 6.322 -5.743 1.00 97.75 87 ALA A O 1
ATOM 690 N N . VAL A 1 88 ? 4.978 4.782 -4.623 1.00 97.38 88 VAL A N 1
ATOM 691 C CA . VAL A 1 88 ? 5.151 3.724 -5.639 1.00 97.38 88 VAL A CA 1
ATOM 692 C C . VAL A 1 88 ? 4.430 4.077 -6.942 1.00 97.38 88 VAL A C 1
ATOM 694 O O . VAL A 1 88 ? 4.980 3.863 -8.024 1.00 97.38 88 VAL A O 1
ATOM 697 N N . HIS A 1 89 ? 3.227 4.648 -6.859 1.00 96.19 89 HIS A N 1
ATOM 698 C CA . HIS A 1 89 ? 2.491 5.134 -8.025 1.00 96.19 89 HIS A CA 1
ATOM 699 C C . HIS A 1 89 ? 3.221 6.291 -8.726 1.00 96.19 89 HIS A C 1
ATOM 701 O O . HIS A 1 89 ? 3.364 6.283 -9.949 1.00 96.19 89 HIS A O 1
ATOM 707 N N . ALA A 1 90 ? 3.770 7.241 -7.970 1.00 95.38 90 ALA A N 1
ATOM 708 C CA . ALA A 1 90 ? 4.599 8.304 -8.531 1.00 95.38 90 ALA A CA 1
ATOM 709 C C . ALA A 1 90 ? 5.842 7.735 -9.243 1.00 95.38 90 ALA A C 1
ATOM 711 O O . ALA A 1 90 ? 6.131 8.117 -10.377 1.00 95.38 90 ALA A O 1
ATOM 712 N N . ALA A 1 91 ? 6.534 6.765 -8.633 1.00 94.88 91 ALA A N 1
ATOM 713 C CA . ALA A 1 91 ? 7.689 6.104 -9.243 1.00 94.88 91 ALA A CA 1
ATOM 714 C C . ALA A 1 91 ? 7.335 5.377 -10.554 1.00 94.88 91 ALA A C 1
ATOM 716 O O . ALA A 1 91 ? 8.117 5.406 -11.503 1.00 94.88 91 ALA A O 1
ATOM 717 N N . PHE A 1 92 ? 6.143 4.779 -10.645 1.00 93.12 92 PHE A N 1
ATOM 718 C CA . PHE A 1 92 ? 5.651 4.149 -11.873 1.00 93.12 92 PHE A CA 1
ATOM 719 C C . PHE A 1 92 ? 5.597 5.126 -13.053 1.00 93.12 92 PHE A C 1
ATOM 721 O O . PHE A 1 92 ? 5.986 4.763 -14.166 1.00 93.12 92 PHE A O 1
ATOM 728 N N . HIS A 1 93 ? 5.184 6.372 -12.813 1.00 91.56 93 HIS A N 1
ATOM 729 C CA . HIS A 1 93 ? 5.146 7.405 -13.848 1.00 91.56 93 HIS A CA 1
ATOM 730 C C . HIS A 1 93 ? 6.527 7.860 -14.325 1.00 91.56 93 HIS A C 1
ATOM 732 O O . HIS A 1 93 ? 6.638 8.351 -15.446 1.00 91.56 93 HIS A O 1
ATOM 738 N N . LEU A 1 94 ? 7.572 7.667 -13.517 1.00 91.56 94 LEU A N 1
ATOM 739 C CA . LEU A 1 94 ? 8.948 8.013 -13.880 1.00 91.56 94 LEU A CA 1
ATOM 740 C C . LEU A 1 94 ? 9.629 6.939 -14.741 1.00 91.56 94 LEU A C 1
ATOM 742 O O . LEU A 1 94 ? 10.642 7.220 -15.377 1.00 91.56 94 LEU A O 1
ATOM 746 N N . LEU A 1 95 ? 9.097 5.712 -14.775 1.00 88.50 95 LEU A N 1
ATOM 747 C CA . LEU A 1 95 ? 9.653 4.635 -15.594 1.00 88.50 95 LEU A CA 1
ATOM 748 C C . LEU A 1 95 ? 9.232 4.769 -17.065 1.00 88.50 95 LEU A C 1
ATOM 750 O O . LEU A 1 95 ? 8.096 5.172 -17.335 1.00 88.50 95 LEU A O 1
ATOM 754 N N . PRO A 1 96 ? 10.088 4.370 -18.024 1.00 82.25 96 PRO A N 1
ATOM 755 C CA . PRO A 1 96 ? 9.765 4.434 -19.443 1.00 82.25 96 PRO A CA 1
ATOM 756 C C . PRO A 1 96 ? 8.569 3.542 -19.799 1.00 82.25 96 PRO A C 1
ATOM 758 O O . PRO A 1 96 ? 8.387 2.438 -19.283 1.00 82.25 96 PRO A O 1
ATOM 761 N N . ALA A 1 97 ? 7.739 4.058 -20.697 1.00 73.75 97 ALA A N 1
ATOM 762 C CA . ALA A 1 97 ? 6.640 3.352 -21.333 1.00 73.75 97 ALA A CA 1
ATOM 763 C C . ALA A 1 97 ? 7.155 2.447 -22.465 1.00 73.75 97 ALA A C 1
ATOM 765 O O . ALA A 1 97 ? 8.041 2.849 -23.208 1.00 73.75 97 ALA A O 1
ATOM 766 N N . ALA A 1 98 ? 6.573 1.257 -22.644 1.00 64.31 98 ALA A N 1
ATOM 767 C CA . ALA A 1 98 ? 6.966 0.348 -23.728 1.00 64.31 98 ALA A CA 1
ATOM 768 C C . ALA A 1 98 ? 6.482 0.792 -25.131 1.00 64.31 98 ALA A C 1
ATOM 770 O O . ALA A 1 98 ? 6.956 0.253 -26.125 1.00 64.31 98 ALA A O 1
ATOM 771 N N . SER A 1 99 ? 5.547 1.748 -25.236 1.00 56.81 99 SER A N 1
ATOM 772 C CA . SER A 1 99 ? 5.170 2.390 -26.508 1.00 56.81 99 SER A CA 1
ATOM 773 C C . SER A 1 99 ? 4.548 3.779 -26.304 1.00 56.81 99 SER A C 1
ATOM 775 O O . SER A 1 99 ? 3.926 4.050 -25.266 1.00 56.81 99 SER A O 1
ATOM 777 N N . ASP A 1 100 ? 4.674 4.621 -27.333 1.00 52.12 100 ASP A N 1
ATOM 778 C CA . ASP A 1 100 ? 4.321 6.053 -27.380 1.00 52.12 100 ASP A CA 1
ATOM 779 C C . ASP A 1 100 ? 2.811 6.369 -27.245 1.00 52.12 100 ASP A C 1
ATOM 781 O O . ASP A 1 100 ? 2.401 7.522 -27.350 1.00 52.12 100 ASP A O 1
ATOM 785 N N . GLY A 1 101 ? 1.966 5.369 -26.966 1.00 51.12 101 GLY A N 1
ATOM 786 C CA . GLY A 1 101 ? 0.519 5.517 -26.734 1.00 51.12 101 GLY A CA 1
ATOM 787 C C . GLY A 1 101 ? 0.059 5.321 -25.280 1.00 51.12 101 GLY A C 1
ATOM 788 O O . GLY A 1 101 ? -1.135 5.376 -25.003 1.00 51.12 101 GLY A O 1
ATOM 789 N N . THR A 1 102 ? 0.970 5.076 -24.333 1.00 54.12 102 THR A N 1
ATOM 790 C CA . THR A 1 102 ? 0.645 4.701 -22.935 1.00 54.12 102 THR A CA 1
ATOM 791 C C . THR A 1 102 ? 0.565 5.893 -21.973 1.00 54.12 102 THR A C 1
ATOM 793 O O . THR A 1 102 ? 1.085 5.859 -20.850 1.00 54.12 102 THR A O 1
ATOM 796 N N . GLY A 1 103 ? -0.118 6.960 -22.394 1.00 56.88 103 GLY A N 1
ATOM 797 C CA . GLY A 1 103 ? -0.620 7.949 -21.442 1.00 56.88 103 GLY A CA 1
ATOM 798 C C . GLY A 1 103 ? -1.475 7.245 -20.382 1.00 56.88 103 GLY A C 1
ATOM 799 O O . GLY A 1 103 ? -2.276 6.369 -20.707 1.00 56.88 103 GLY A O 1
ATOM 800 N N . CYS A 1 104 ? -1.278 7.567 -19.101 1.00 67.50 104 CYS A N 1
ATOM 801 C CA . CYS A 1 104 ? -2.135 7.033 -18.043 1.00 67.50 104 CYS A CA 1
ATOM 802 C C . CYS A 1 104 ? -3.515 7.692 -18.169 1.00 67.50 104 CYS A C 1
ATOM 804 O O . CYS A 1 104 ? -3.696 8.849 -17.800 1.00 67.50 104 CYS A O 1
ATOM 806 N N . HIS A 1 105 ? -4.461 6.932 -18.720 1.00 69.56 105 HIS A N 1
ATOM 807 C CA . HIS A 1 105 ? -5.876 7.277 -18.845 1.00 69.56 105 HIS A CA 1
ATOM 808 C C . HIS A 1 105 ? -6.686 6.359 -17.929 1.00 69.56 105 HIS A C 1
ATOM 810 O O . HIS A 1 105 ? -7.292 5.398 -18.406 1.00 69.56 105 HIS A O 1
ATOM 816 N N . PRO A 1 106 ? -6.647 6.562 -16.602 1.00 66.12 106 PRO A N 1
ATOM 817 C CA . PRO A 1 106 ? -7.306 5.661 -15.662 1.00 66.12 106 PRO A CA 1
ATOM 818 C C . PRO A 1 106 ? -8.822 5.557 -15.890 1.00 66.12 106 PRO A C 1
ATOM 820 O O . PRO A 1 106 ? -9.421 4.537 -15.567 1.00 66.12 106 PRO A O 1
ATOM 823 N N . GLU A 1 107 ? -9.436 6.577 -16.480 1.00 64.50 107 GLU A N 1
ATOM 824 C CA . GLU A 1 107 ? -10.843 6.623 -16.877 1.00 64.50 107 GLU A CA 1
ATOM 825 C C . GLU A 1 107 ? -11.184 5.765 -18.106 1.00 64.50 107 GLU A C 1
ATOM 827 O O . GLU A 1 107 ? -12.360 5.497 -18.355 1.00 64.50 107 GLU A O 1
ATOM 832 N N . ARG A 1 108 ? -10.185 5.322 -18.877 1.00 63.94 108 ARG A N 1
ATOM 833 C CA . ARG A 1 108 ? -10.378 4.483 -20.064 1.00 63.94 108 ARG A CA 1
ATOM 834 C C . ARG A 1 108 ? -10.012 3.042 -19.731 1.00 63.94 108 ARG A C 1
ATOM 836 O O . ARG A 1 108 ? -8.918 2.768 -19.248 1.00 63.94 108 ARG A O 1
ATOM 843 N N . LEU A 1 109 ? -10.922 2.114 -20.010 1.00 55.66 109 LEU A N 1
ATOM 844 C CA . LEU A 1 109 ? -10.613 0.689 -20.009 1.00 55.66 109 LEU A CA 1
ATOM 845 C C . LEU A 1 109 ? -10.038 0.354 -21.392 1.00 55.66 109 LEU A C 1
ATOM 847 O O . LEU A 1 109 ? -10.753 0.544 -22.375 1.00 55.66 109 LEU A O 1
ATOM 851 N N . PRO A 1 110 ? -8.768 -0.057 -21.523 1.00 54.03 110 PRO A N 1
ATOM 852 C CA . PRO A 1 110 ? -8.24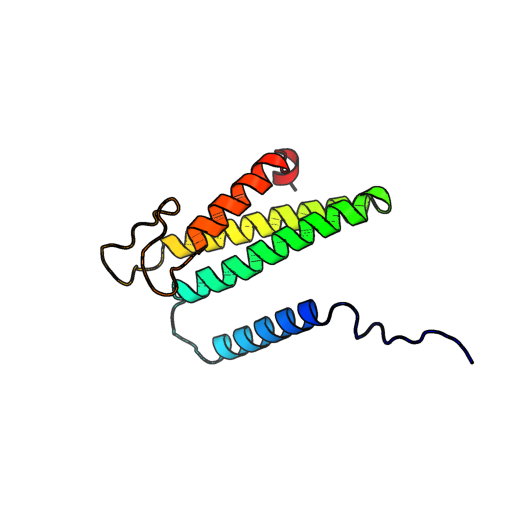7 -0.439 -22.827 1.00 54.03 110 PRO A CA 1
ATOM 853 C C . PRO A 1 110 ? -8.851 -1.776 -23.248 1.00 54.03 110 PRO A C 1
ATOM 855 O O . PRO A 1 110 ? -8.972 -2.688 -22.429 1.00 54.03 110 PRO A O 1
ATOM 858 N N . ASP A 1 111 ? -9.172 -1.910 -24.529 1.00 50.97 111 ASP A N 1
ATOM 859 C CA . ASP A 1 111 ? -9.452 -3.212 -25.123 1.00 50.97 111 ASP A CA 1
ATOM 860 C C . ASP A 1 111 ? -8.141 -4.023 -25.189 1.00 50.97 111 ASP A C 1
ATOM 862 O O . ASP A 1 111 ? -7.185 -3.598 -25.840 1.00 50.97 111 ASP A O 1
ATOM 866 N N . GLY A 1 112 ? -8.062 -5.182 -24.517 1.00 52.09 112 GLY A N 1
ATOM 867 C CA . GLY A 1 112 ? -6.928 -6.115 -24.652 1.00 52.09 112 GLY A CA 1
ATOM 868 C C . GLY A 1 112 ? -6.353 -6.725 -23.354 1.00 52.09 112 GLY A C 1
ATOM 869 O O . GLY A 1 112 ? -6.867 -6.470 -22.266 1.00 52.09 112 GLY A O 1
ATOM 870 N N . PRO A 1 113 ? -5.312 -7.586 -23.469 1.00 46.00 113 PRO A N 1
ATOM 871 C CA . PRO A 1 113 ? -4.739 -8.415 -22.390 1.00 46.00 113 PRO A CA 1
ATOM 872 C C . PRO A 1 113 ? -3.938 -7.571 -21.366 1.00 46.00 113 PRO A C 1
ATOM 874 O O . PRO A 1 113 ? -3.826 -6.361 -21.555 1.00 46.00 113 PRO A O 1
ATOM 877 N N . PRO A 1 114 ? -3.450 -8.151 -20.241 1.00 56.94 114 PRO A N 1
ATOM 878 C CA . PRO A 1 114 ? -3.515 -7.522 -18.923 1.00 56.94 114 PRO A CA 1
ATOM 879 C C . PRO A 1 114 ? -2.906 -6.122 -18.914 1.00 56.94 114 PRO A C 1
ATOM 881 O O . PRO A 1 114 ? -1.700 -5.919 -19.048 1.00 56.94 114 PRO A O 1
ATOM 884 N N . VAL A 1 115 ? -3.798 -5.157 -18.742 1.00 67.88 115 VAL A N 1
ATOM 885 C CA . VAL A 1 115 ? -3.478 -3.744 -18.646 1.00 67.88 115 VAL A CA 1
ATOM 886 C C . VAL A 1 115 ? -2.901 -3.484 -17.259 1.00 67.88 115 VAL A C 1
ATOM 888 O O . VAL A 1 115 ? -3.442 -3.959 -16.263 1.00 67.88 115 VAL A O 1
ATOM 891 N N . LEU A 1 116 ? -1.821 -2.708 -17.181 1.00 72.19 116 LEU A N 1
ATOM 892 C CA . LEU A 1 116 ? -1.323 -2.185 -15.909 1.00 72.19 116 LEU A CA 1
ATOM 893 C C . LEU A 1 116 ? -2.454 -1.400 -15.232 1.00 72.19 116 LEU A C 1
ATOM 895 O O . LEU A 1 116 ? -2.901 -0.376 -15.749 1.00 72.19 116 LEU A O 1
ATOM 899 N N . THR A 1 117 ? -2.932 -1.877 -14.084 1.00 86.25 117 THR A N 1
ATOM 900 C CA . THR A 1 117 ? -4.131 -1.307 -13.430 1.00 86.25 117 THR A CA 1
ATOM 901 C C . THR A 1 117 ? -3.789 -0.329 -12.310 1.00 86.25 117 THR A C 1
ATOM 903 O O . THR A 1 117 ? -4.683 0.152 -11.611 1.00 86.25 117 THR A O 1
ATOM 906 N N . ILE A 1 118 ? -2.505 0.005 -12.145 1.00 91.62 118 ILE A N 1
ATOM 907 C CA . ILE A 1 118 ? -2.013 0.841 -11.048 1.00 91.62 118 ILE A CA 1
ATOM 908 C C . ILE A 1 118 ? -2.761 2.175 -10.941 1.00 91.62 118 ILE A C 1
ATOM 910 O O . ILE A 1 118 ? -3.243 2.496 -9.858 1.00 91.62 118 ILE A O 1
ATOM 914 N N . CYS A 1 119 ? -2.953 2.899 -12.052 1.00 91.12 119 CYS A N 1
ATOM 915 C CA . CYS A 1 119 ? -3.616 4.204 -12.037 1.00 91.12 119 CYS A CA 1
ATOM 916 C C . CYS A 1 119 ? -5.084 4.091 -11.576 1.00 91.12 119 CYS A C 1
ATOM 918 O O . CYS A 1 119 ? -5.548 4.857 -10.733 1.00 91.12 119 CYS A O 1
ATOM 920 N N . GLN A 1 120 ? -5.819 3.099 -12.091 1.00 88.88 120 GLN A N 1
ATOM 921 C CA . GLN A 1 120 ? -7.215 2.839 -11.712 1.00 88.88 120 GLN A CA 1
ATOM 922 C C . GLN A 1 120 ? -7.332 2.460 -10.235 1.00 88.88 120 GLN A C 1
ATOM 924 O O . GLN A 1 120 ? -8.168 2.994 -9.501 1.00 88.88 120 GLN A O 1
ATOM 929 N N . ARG A 1 121 ? -6.451 1.562 -9.782 1.00 92.62 121 ARG A N 1
ATOM 930 C CA . ARG A 1 121 ? -6.387 1.115 -8.390 1.00 92.62 121 ARG A CA 1
ATOM 931 C C . ARG A 1 121 ? -6.065 2.275 -7.450 1.00 92.62 121 ARG A C 1
ATOM 933 O O . ARG A 1 121 ? -6.682 2.395 -6.393 1.00 92.62 121 ARG A O 1
ATOM 940 N N . HIS A 1 122 ? -5.140 3.140 -7.855 1.00 93.88 122 HIS A N 1
ATOM 941 C CA . HIS A 1 122 ? -4.744 4.329 -7.113 1.00 93.88 122 HIS A CA 1
ATOM 942 C C . HIS A 1 122 ? -5.898 5.333 -6.975 1.00 93.88 122 HIS A C 1
ATOM 944 O O . HIS A 1 122 ? -6.175 5.798 -5.866 1.00 93.88 122 HIS A O 1
ATOM 950 N N . LEU A 1 123 ? -6.638 5.616 -8.056 1.00 90.75 123 LEU A N 1
ATOM 951 C CA . LEU A 1 123 ? -7.823 6.483 -7.995 1.00 90.75 123 LEU A CA 1
ATOM 952 C C . LEU A 1 123 ? -8.903 5.919 -7.064 1.00 90.75 123 LEU A C 1
ATOM 954 O O . LEU A 1 123 ? -9.430 6.638 -6.212 1.00 90.75 123 LEU A O 1
ATOM 958 N N . ALA A 1 124 ? -9.208 4.624 -7.183 1.00 88.94 124 ALA A N 1
ATOM 959 C CA . ALA A 1 124 ? -10.206 3.975 -6.337 1.00 88.94 124 ALA A CA 1
ATOM 960 C C . ALA A 1 124 ? -9.831 4.045 -4.844 1.00 88.94 124 ALA A C 1
ATOM 962 O O . ALA A 1 124 ? -10.677 4.362 -4.004 1.00 88.94 124 ALA A O 1
ATOM 963 N N . ALA A 1 125 ? -8.560 3.799 -4.510 1.00 88.56 125 ALA A N 1
ATOM 964 C CA . ALA A 1 125 ? -8.057 3.893 -3.141 1.00 88.56 125 ALA A CA 1
ATOM 965 C C . ALA A 1 125 ? -8.042 5.344 -2.618 1.00 88.56 125 ALA A C 1
ATOM 967 O O . ALA A 1 125 ? -8.469 5.587 -1.487 1.00 88.56 125 ALA A O 1
ATOM 968 N N . SER A 1 126 ? -7.673 6.318 -3.457 1.00 87.75 126 SER A N 1
ATOM 969 C CA . SER A 1 126 ? -7.674 7.749 -3.111 1.00 87.75 126 SER A CA 1
ATOM 970 C C . SER A 1 126 ? -9.047 8.242 -2.644 1.00 87.75 126 SER A C 1
ATOM 972 O O . SER A 1 126 ? -9.142 9.026 -1.697 1.00 87.75 126 SER A O 1
ATOM 974 N N . HIS A 1 127 ? -10.131 7.771 -3.271 1.00 86.38 127 HIS A N 1
ATOM 975 C CA . HIS A 1 127 ? -11.497 8.112 -2.856 1.00 86.38 127 HIS A CA 1
ATOM 976 C C . HIS A 1 127 ? -11.839 7.604 -1.449 1.00 86.38 127 HIS A C 1
ATOM 978 O O . HIS A 1 127 ? -12.605 8.241 -0.723 1.00 86.38 127 HIS A O 1
ATOM 984 N N . VAL A 1 128 ? -11.288 6.458 -1.043 1.00 82.44 128 VAL A N 1
ATOM 985 C CA . VAL A 1 128 ? -11.489 5.918 0.307 1.00 82.44 128 VAL A CA 1
ATOM 986 C C . VAL A 1 128 ? -10.724 6.752 1.331 1.00 82.44 128 VAL A C 1
ATOM 988 O O . VAL A 1 128 ? -11.317 7.159 2.329 1.00 82.44 128 VAL A O 1
ATOM 991 N N . VAL A 1 129 ? -9.459 7.069 1.049 1.00 83.00 129 VAL A N 1
ATOM 992 C CA . VAL A 1 129 ? -8.583 7.854 1.934 1.00 83.00 129 VAL A CA 1
ATOM 993 C C . VAL A 1 129 ? -9.158 9.241 2.206 1.00 83.00 129 VAL A C 1
ATOM 995 O O . VAL A 1 129 ? -9.313 9.623 3.363 1.00 83.00 129 VAL A O 1
ATOM 998 N N . ARG A 1 130 ? -9.583 9.969 1.163 1.00 83.25 130 ARG A N 1
ATOM 999 C CA . ARG A 1 130 ? -10.152 11.326 1.308 1.00 83.25 130 ARG A CA 1
ATOM 1000 C C . ARG A 1 130 ? -11.370 11.394 2.232 1.00 83.25 130 ARG A C 1
ATOM 1002 O O . ARG A 1 130 ? -11.634 12.446 2.798 1.00 83.25 130 ARG A O 1
ATOM 1009 N N . ARG A 1 131 ? -12.122 10.298 2.381 1.00 82.19 131 ARG A N 1
ATOM 1010 C CA . ARG A 1 131 ? -13.290 10.247 3.277 1.00 82.19 131 ARG A CA 1
ATOM 1011 C C . ARG A 1 131 ? -12.930 9.983 4.737 1.00 82.19 131 ARG A C 1
ATOM 1013 O O . ARG A 1 131 ? -13.765 10.229 5.598 1.00 82.19 131 ARG A O 1
ATOM 1020 N N . LYS A 1 132 ? -11.746 9.430 5.007 1.00 77.25 132 LYS A N 1
ATOM 1021 C CA . LYS A 1 132 ? -11.383 8.874 6.319 1.00 77.25 132 LYS A CA 1
ATOM 1022 C C . LYS A 1 132 ? -10.199 9.568 6.981 1.00 77.25 132 LYS A C 1
ATOM 1024 O O . LYS A 1 132 ? -10.091 9.519 8.200 1.00 77.25 132 LYS A O 1
ATOM 1029 N N . THR A 1 133 ? -9.325 10.195 6.203 1.00 76.00 133 THR A N 1
ATOM 1030 C CA . THR A 1 133 ? -8.115 10.842 6.710 1.00 76.00 133 THR A CA 1
ATOM 1031 C C . THR A 1 133 ? -8.378 12.317 6.981 1.00 76.00 133 THR A C 1
ATOM 1033 O O . THR A 1 133 ? -8.807 13.063 6.100 1.00 76.00 133 THR A O 1
ATOM 1036 N N . THR A 1 134 ? -8.095 12.743 8.206 1.00 71.50 134 THR A N 1
ATOM 1037 C CA . THR A 1 134 ? -8.117 14.145 8.625 1.00 71.50 134 THR A CA 1
ATOM 1038 C C . THR A 1 134 ? -6.706 14.744 8.559 1.00 71.50 134 THR A C 1
ATOM 1040 O O . THR A 1 134 ? -5.720 14.005 8.588 1.00 71.50 134 THR A O 1
ATOM 1043 N N . PRO A 1 135 ? -6.553 16.081 8.515 1.00 68.31 135 PRO A N 1
ATOM 1044 C CA . PRO A 1 135 ? -5.231 16.714 8.547 1.00 68.31 135 PRO A CA 1
ATOM 1045 C C . PRO A 1 135 ? -4.373 16.313 9.759 1.00 68.31 135 PRO A C 1
ATOM 1047 O O . PRO A 1 135 ? -3.153 16.249 9.647 1.00 68.31 135 PRO A O 1
ATOM 1050 N N . ALA A 1 136 ? -4.997 15.996 10.901 1.00 67.00 136 ALA A N 1
ATOM 1051 C CA . ALA A 1 136 ? -4.291 15.538 12.098 1.00 67.00 136 ALA A CA 1
ATOM 1052 C C . ALA A 1 136 ? -3.588 14.184 11.889 1.00 67.00 136 ALA A C 1
ATOM 1054 O O . ALA A 1 136 ? -2.516 13.953 12.446 1.00 67.00 136 ALA A O 1
ATOM 1055 N N . ASP A 1 137 ? -4.142 13.320 11.035 1.00 64.56 137 ASP A N 1
ATOM 1056 C CA . ASP A 1 137 ? -3.570 12.005 10.729 1.00 64.56 137 ASP A CA 1
ATOM 1057 C C . ASP A 1 137 ? -2.290 12.099 9.882 1.00 64.56 137 ASP A C 1
ATOM 1059 O O . ASP A 1 137 ? -1.521 11.141 9.818 1.00 64.56 137 ASP A O 1
ATOM 1063 N N . LEU A 1 138 ? -2.048 13.248 9.238 1.00 64.06 138 LEU A N 1
ATOM 1064 C CA . LEU A 1 138 ? -0.872 13.505 8.399 1.00 64.06 138 LEU A CA 1
ATOM 1065 C C . LEU A 1 138 ? 0.318 14.083 9.184 1.00 64.06 138 LEU A C 1
ATOM 1067 O O . LEU A 1 138 ? 1.423 14.130 8.651 1.00 64.06 138 LEU A O 1
ATOM 1071 N N . ALA A 1 139 ? 0.104 14.522 10.427 1.00 62.38 139 ALA A N 1
ATOM 1072 C CA . ALA A 1 139 ? 1.117 15.167 11.267 1.00 62.38 139 ALA A CA 1
ATOM 1073 C C . ALA A 1 139 ? 1.841 14.203 12.237 1.00 62.38 139 ALA A C 1
ATOM 1075 O O . ALA A 1 139 ? 2.585 14.668 13.099 1.00 62.38 139 ALA A O 1
ATOM 1076 N N . SER A 1 140 ? 1.598 12.886 12.133 1.00 52.16 140 SER A N 1
ATOM 1077 C CA . SER A 1 140 ? 2.051 11.847 13.086 1.00 52.16 140 SER A CA 1
ATOM 1078 C C . SER A 1 140 ? 3.139 10.899 12.571 1.00 52.16 140 SER A C 1
ATOM 1080 O O . SER A 1 140 ? 3.034 10.367 11.443 1.00 52.16 140 SER A O 1
#

Radius of gyration: 18.69 Å; chains: 1; bounding box: 36×51×55 Å

Secondary structure (DSSP, 8-state):
-------GGGS-HHHHHHHHHHHHHHHHHHHSTTPPPPHHHHHHHHHHHHHHHHHHHHHHHHHTTT-HHHHHHHHHHHHHHHHHHHHHHHHHHHSPPSSTT----TT---SSS----HHHHHHHHHHHHHHH--GGGG--

Foldseek 3Di:
DDPDPPPPVPPPPPVVVVVVVVVVVVVVVVVVPPDDDALLNLLVVLVVLLVVLVVLQVVLVVCCVPPVVVSLVSLLVSVVSLVVSVVSLVVSVVHDDPDPPPDPPQVDDDPDPDDSNSSVSNVVSVVVCVVPDDPVSVVD

Sequence (140 aa):
MSPDEHPVGDAHPYLRAATAGLRHHTRILATRAGQPTDRHHLDTLHAHLTDLHRLLDQLAERTRPERPASGRHLATAHTRLWQAADAVHAAFHLLPAASDGTGCHPERLPDGPPVLTICQRHLAASHVVRRKTTPADLAS

pLDDT: mean 82.7, std 16.04, range [37.69, 97.75]